Protein AF-A0A2M8HL53-F1 (afdb_monomer)

Radius of gyration: 16.74 Å; Cα contacts (8 Å, |Δi|>4): 67; chains: 1; bounding box: 54×20×47 Å

Secondary structure (DSSP, 8-state):
--------------------SS--SS-HHHHHHHHHHHHHHHHHHS-HHHHHHHHHHHHHHHHHHHHHHHTT-B-HHHHHH--SHHHHHHTB-

Structure (mmCIF, N/CA/C/O backbone):
data_AF-A0A2M8HL53-F1
#
_entry.id   AF-A0A2M8HL53-F1
#
loop_
_atom_site.group_PDB
_atom_site.id
_atom_site.type_symbol
_atom_site.label_atom_id
_atom_site.label_alt_id
_atom_site.label_comp_id
_atom_site.label_asym_id
_atom_site.label_entity_id
_atom_site.label_seq_id
_atom_site.pdbx_PDB_ins_code
_atom_site.Cartn_x
_atom_site.Cartn_y
_atom_site.Cartn_z
_atom_site.occupancy
_atom_site.B_iso_or_equiv
_atom_site.auth_seq_id
_atom_site.auth_comp_id
_atom_site.auth_asym_id
_atom_site.auth_atom_id
_atom_site.pdbx_PDB_model_num
ATOM 1 N N . MET A 1 1 ? -37.260 -3.155 -29.515 1.00 36.94 1 MET A N 1
ATOM 2 C CA . MET A 1 1 ? -36.570 -4.458 -29.452 1.00 36.94 1 MET A CA 1
ATOM 3 C C . MET A 1 1 ? -35.078 -4.219 -29.266 1.00 36.94 1 MET A C 1
ATOM 5 O O . MET A 1 1 ? -34.463 -3.653 -30.154 1.00 36.94 1 MET A O 1
ATOM 9 N N . ASN A 1 2 ? -34.575 -4.633 -28.097 1.00 37.94 2 ASN A N 1
ATOM 10 C CA . ASN A 1 2 ? -33.264 -5.249 -27.819 1.00 37.94 2 ASN A CA 1
ATOM 11 C C . ASN A 1 2 ? -32.000 -4.419 -28.117 1.00 37.94 2 ASN A C 1
ATOM 13 O O . ASN A 1 2 ? -31.610 -4.240 -29.262 1.00 37.94 2 ASN A O 1
ATOM 17 N N . GLN A 1 3 ? -31.388 -3.814 -27.092 1.00 47.53 3 GLN A N 1
ATOM 18 C CA . GLN A 1 3 ? -30.394 -4.423 -26.180 1.00 47.53 3 GLN A CA 1
ATOM 19 C C . GLN A 1 3 ? -29.086 -4.800 -26.894 1.00 47.53 3 GLN A C 1
ATOM 21 O O . GLN A 1 3 ? -29.073 -5.744 -27.677 1.00 47.53 3 GLN A O 1
ATOM 26 N N . LYS A 1 4 ? -27.999 -4.098 -26.537 1.00 49.31 4 LYS A N 1
ATOM 27 C CA . LYS A 1 4 ? -26.592 -4.555 -26.475 1.00 49.31 4 LYS A CA 1
ATOM 28 C C . LYS A 1 4 ? -25.785 -3.465 -25.741 1.00 49.31 4 LYS A C 1
ATOM 30 O O . LYS A 1 4 ? -25.560 -2.398 -26.293 1.00 49.31 4 LYS A O 1
ATOM 35 N N . PHE A 1 5 ? -25.674 -3.583 -24.412 1.00 47.75 5 PHE A N 1
ATOM 36 C CA . PHE A 1 5 ? -24.405 -3.835 -23.697 1.00 47.75 5 PHE A CA 1
ATOM 37 C C . PHE A 1 5 ? -23.314 -2.810 -24.067 1.00 47.75 5 PHE A C 1
ATOM 39 O O . PHE A 1 5 ? -22.707 -2.915 -25.122 1.00 47.75 5 PHE A O 1
ATOM 46 N N . LEU A 1 6 ? -23.117 -1.721 -23.313 1.00 47.91 6 LEU A N 1
ATOM 47 C CA . LEU A 1 6 ? -22.392 -1.690 -22.028 1.00 47.91 6 LEU A CA 1
ATOM 48 C C . LEU A 1 6 ? -21.162 -2.618 -22.023 1.00 47.91 6 LEU A C 1
ATOM 50 O O . LEU A 1 6 ? -21.209 -3.727 -21.503 1.00 47.91 6 LEU A O 1
ATOM 54 N N . ILE A 1 7 ? -20.069 -2.140 -22.621 1.00 52.59 7 ILE A N 1
ATOM 55 C CA . ILE A 1 7 ? -18.695 -2.625 -22.422 1.00 52.59 7 ILE A CA 1
ATOM 56 C C . ILE A 1 7 ? -17.857 -1.340 -22.317 1.00 52.59 7 ILE A C 1
ATOM 58 O O . ILE A 1 7 ? -17.562 -0.702 -23.319 1.00 52.59 7 ILE A O 1
ATOM 62 N N . VAL A 1 8 ? -17.746 -0.725 -21.136 1.00 46.66 8 VAL A N 1
ATOM 63 C CA . VAL A 1 8 ? -16.607 -0.911 -20.215 1.00 46.66 8 VAL A CA 1
ATOM 64 C C . VAL A 1 8 ? -15.303 -1.153 -20.982 1.00 46.66 8 VAL A C 1
ATOM 66 O O . VAL A 1 8 ? -14.730 -2.233 -20.962 1.00 46.66 8 VAL A O 1
ATOM 69 N N . ALA A 1 9 ? -14.843 -0.118 -21.680 1.00 44.03 9 ALA A N 1
ATOM 70 C CA . ALA A 1 9 ? -13.465 0.009 -22.136 1.00 44.03 9 ALA A CA 1
ATOM 71 C C . ALA A 1 9 ? -12.720 0.944 -21.168 1.00 44.03 9 ALA A C 1
ATOM 73 O O . ALA A 1 9 ? -12.292 2.034 -21.526 1.00 44.03 9 ALA A O 1
ATOM 74 N N . VAL A 1 10 ? -12.624 0.530 -19.902 1.00 51.28 10 VAL A N 1
ATOM 75 C CA . VAL A 1 10 ? -11.711 1.120 -18.910 1.00 51.28 10 VAL A CA 1
ATOM 76 C C . VAL A 1 10 ? -10.623 0.083 -18.663 1.00 51.28 10 VAL A C 1
ATOM 78 O O . VAL A 1 10 ? -10.616 -0.583 -17.640 1.00 51.28 10 VAL A O 1
ATOM 81 N N . LEU A 1 11 ? -9.781 -0.162 -19.667 1.00 46.34 11 LEU A N 1
ATOM 82 C CA . LEU A 1 11 ? -8.639 -1.085 -19.580 1.00 46.34 11 LEU A CA 1
ATOM 83 C C . LEU A 1 11 ? -7.657 -0.774 -20.717 1.00 46.34 11 LEU A C 1
ATOM 85 O O . LEU A 1 11 ? -7.399 -1.565 -21.618 1.00 46.34 11 LEU A O 1
ATOM 89 N N . SER A 1 12 ? -7.141 0.452 -20.716 1.00 44.78 12 SER A N 1
ATOM 90 C CA . SER A 1 12 ? -6.062 0.874 -21.614 1.00 44.78 12 SER A CA 1
ATOM 91 C C . SER A 1 12 ? -5.054 1.720 -20.847 1.00 44.78 12 SER A C 1
ATOM 93 O O . SER A 1 12 ? -4.812 2.872 -21.175 1.00 44.78 12 SER A O 1
ATOM 95 N N . ILE A 1 13 ? -4.473 1.133 -19.800 1.00 47.72 13 ILE A N 1
ATOM 96 C CA . ILE A 1 13 ? -3.176 1.556 -19.259 1.00 47.72 13 ILE A CA 1
ATOM 97 C C . ILE A 1 13 ? -2.358 0.284 -19.022 1.00 47.72 13 ILE A C 1
ATOM 99 O O . ILE A 1 13 ? -2.027 -0.087 -17.905 1.00 47.72 13 ILE A O 1
ATOM 103 N N . VAL A 1 14 ? -2.064 -0.424 -20.110 1.00 47.56 14 VAL A N 1
ATOM 104 C CA . VAL A 1 14 ? -0.871 -1.270 -20.178 1.00 47.56 14 VAL A CA 1
ATOM 105 C C . VAL A 1 14 ? 0.101 -0.492 -21.051 1.00 47.56 14 VAL A C 1
ATOM 107 O O . VAL A 1 14 ? 0.238 -0.736 -22.247 1.00 47.56 14 VAL A O 1
ATOM 110 N N . VAL A 1 15 ? 0.692 0.550 -20.466 1.00 46.94 15 VAL A N 1
ATOM 111 C CA . VAL A 1 15 ? 1.861 1.197 -21.057 1.00 46.94 15 VAL A CA 1
ATOM 112 C C . VAL A 1 15 ? 3.009 0.225 -20.839 1.00 46.94 15 VAL A C 1
ATOM 114 O O . VAL A 1 15 ? 3.343 -0.116 -19.705 1.00 46.94 15 VAL A O 1
ATOM 117 N N . GLY A 1 16 ? 3.5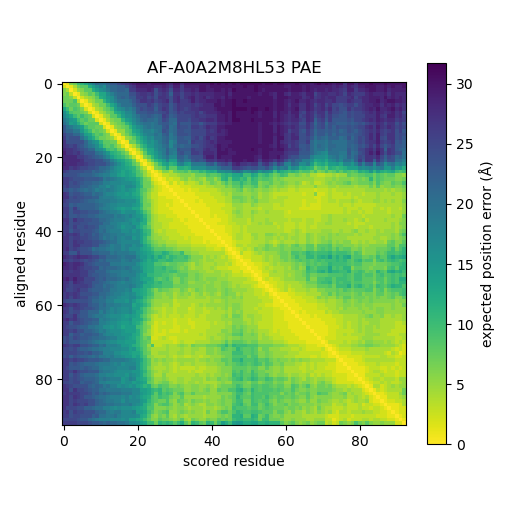38 -0.289 -21.946 1.00 40.31 16 GLY A N 1
ATOM 118 C CA . GLY A 1 16 ? 4.628 -1.246 -21.949 1.00 40.31 16 GLY A CA 1
ATOM 119 C C . GLY A 1 16 ? 5.845 -0.714 -21.204 1.00 40.31 16 GLY A C 1
ATOM 120 O O . GLY A 1 16 ? 6.408 0.314 -21.567 1.00 40.31 16 GLY A O 1
ATOM 121 N N . PHE A 1 17 ? 6.304 -1.477 -20.217 1.00 42.53 17 PHE A N 1
ATOM 122 C CA . PHE A 1 17 ? 7.670 -1.376 -19.723 1.00 42.53 17 PHE A CA 1
ATOM 123 C C . PHE A 1 17 ? 8.565 -2.269 -20.584 1.00 42.53 17 PHE A C 1
ATOM 125 O O . PHE A 1 17 ? 9.030 -3.331 -20.174 1.00 42.53 17 PHE A O 1
ATOM 132 N N . ALA A 1 18 ? 8.796 -1.818 -21.819 1.00 41.34 18 ALA A N 1
ATOM 133 C CA . ALA A 1 18 ? 10.016 -2.164 -22.523 1.00 41.34 18 ALA A CA 1
ATOM 134 C C . ALA A 1 18 ? 11.147 -1.384 -21.842 1.00 41.34 18 ALA A C 1
ATOM 136 O O . ALA A 1 18 ? 11.218 -0.162 -21.931 1.00 41.34 18 ALA A O 1
ATOM 137 N N . ASN A 1 19 ? 11.961 -2.124 -21.096 1.00 50.00 19 ASN A N 1
ATOM 138 C CA . ASN A 1 19 ? 13.286 -1.781 -20.592 1.00 50.00 19 ASN A CA 1
ATOM 139 C C . ASN A 1 19 ? 13.923 -0.548 -21.273 1.00 50.00 19 ASN A C 1
ATOM 141 O O . ASN A 1 19 ? 14.434 -0.645 -22.388 1.00 50.00 19 ASN A O 1
ATOM 145 N N . CYS A 1 20 ? 13.916 0.599 -20.589 1.00 40.12 20 CYS A N 1
ATOM 146 C CA . CYS A 1 20 ? 14.732 1.751 -20.954 1.00 40.12 20 CYS A CA 1
ATOM 147 C C . CYS A 1 20 ? 15.189 2.489 -19.685 1.00 40.12 20 CYS A C 1
ATOM 149 O O . CYS A 1 20 ? 14.524 3.395 -19.199 1.00 40.12 20 CYS A O 1
ATOM 151 N N . GLY A 1 21 ? 16.335 2.054 -19.152 1.00 34.69 21 GLY A N 1
ATOM 152 C CA . GLY A 1 21 ? 17.271 2.869 -18.372 1.00 34.69 21 GLY A CA 1
ATOM 153 C C . GLY A 1 21 ? 16.811 3.375 -17.003 1.00 34.69 21 GLY A C 1
ATOM 154 O O . GLY A 1 21 ? 16.353 4.502 -16.906 1.00 34.69 21 GLY A O 1
ATOM 155 N N . GLY A 1 22 ? 17.052 2.594 -15.941 1.00 42.28 22 GLY A N 1
ATOM 156 C CA . GLY A 1 22 ? 17.380 3.088 -14.586 1.00 42.28 22 GLY A CA 1
ATOM 157 C C . GLY A 1 22 ? 16.465 4.139 -13.934 1.00 42.28 22 GLY A C 1
ATOM 158 O O . GLY A 1 22 ? 16.898 4.810 -13.001 1.00 42.28 22 GLY A O 1
ATOM 159 N N . GLY A 1 23 ? 15.243 4.310 -14.430 1.00 48.94 23 GLY A N 1
ATOM 160 C CA . GLY A 1 23 ? 14.232 5.239 -13.942 1.00 48.94 23 GLY A CA 1
ATOM 161 C C . GLY A 1 23 ? 13.137 4.487 -13.202 1.00 48.94 23 GLY A C 1
ATOM 162 O O . GLY A 1 23 ? 12.902 3.311 -13.471 1.00 48.94 23 GLY A O 1
ATOM 163 N N . SER A 1 24 ? 12.514 5.168 -12.242 1.00 53.28 24 SER A N 1
ATOM 164 C CA . SER A 1 24 ? 11.481 4.652 -11.341 1.00 53.28 24 SER A CA 1
ATOM 165 C C . SER A 1 24 ? 10.557 3.615 -11.991 1.00 53.28 24 SER A C 1
ATOM 167 O O . SER A 1 24 ? 9.962 3.881 -13.034 1.00 53.28 24 SER A O 1
ATOM 169 N N . VAL A 1 25 ? 10.434 2.444 -11.351 1.00 69.38 25 VAL A N 1
ATOM 170 C CA . VAL A 1 25 ? 9.656 1.292 -11.855 1.00 69.38 25 VAL A CA 1
ATOM 171 C C . VAL A 1 25 ? 8.184 1.655 -12.043 1.00 69.38 25 VAL A C 1
ATOM 173 O O . VAL A 1 25 ? 7.527 1.150 -12.948 1.00 69.38 25 VAL A O 1
ATOM 176 N N . TYR A 1 26 ? 7.689 2.575 -11.217 1.00 74.19 26 TYR A N 1
ATOM 177 C CA . TYR A 1 26 ? 6.347 3.131 -11.290 1.00 74.19 26 TYR A CA 1
ATOM 178 C C . TYR A 1 26 ? 6.400 4.652 -11.175 1.00 74.19 26 TYR A C 1
AT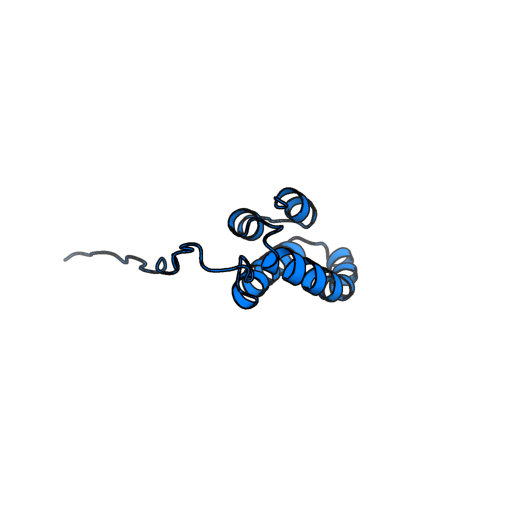OM 180 O O . TYR A 1 26 ? 7.286 5.207 -10.514 1.00 74.19 26 TYR A O 1
ATOM 188 N N . THR A 1 27 ? 5.445 5.341 -11.802 1.00 80.06 27 THR A N 1
ATOM 189 C CA . THR A 1 27 ? 5.373 6.803 -11.697 1.00 80.06 27 THR A CA 1
ATOM 190 C C . THR A 1 27 ? 4.904 7.223 -10.304 1.00 80.06 27 THR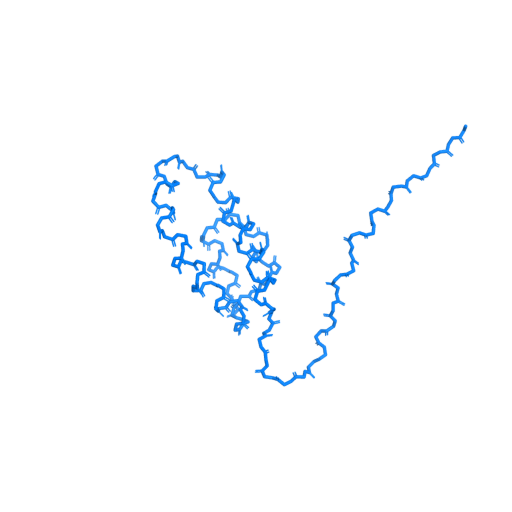 A C 1
ATOM 192 O O . THR A 1 27 ? 4.167 6.506 -9.622 1.00 80.06 27 THR A O 1
ATOM 195 N N . GLY A 1 28 ? 5.306 8.423 -9.873 1.00 77.44 28 GLY A N 1
ATOM 196 C CA . GLY A 1 28 ? 4.874 8.971 -8.586 1.00 77.44 28 GLY A CA 1
ATOM 197 C C . GLY A 1 28 ? 3.352 9.070 -8.456 1.00 77.44 28 GLY A C 1
ATOM 198 O O . GLY A 1 28 ? 2.836 8.840 -7.366 1.00 77.44 28 GLY A O 1
ATOM 199 N N . GLU A 1 29 ? 2.647 9.344 -9.557 1.00 79.75 29 GLU A N 1
ATOM 200 C CA . GLU A 1 29 ? 1.180 9.332 -9.627 1.00 79.75 29 GLU A CA 1
ATOM 201 C C . GLU A 1 29 ? 0.601 7.927 -9.439 1.00 79.75 29 GLU A C 1
ATOM 203 O O . GLU A 1 29 ? -0.277 7.753 -8.603 1.00 79.75 29 GLU A O 1
ATOM 208 N N . GLN A 1 30 ? 1.128 6.903 -10.125 1.00 81.38 30 GLN A N 1
ATOM 209 C CA . GLN A 1 30 ? 0.652 5.520 -9.966 1.00 81.38 30 GLN A CA 1
ATOM 210 C C . GLN A 1 30 ? 0.783 5.035 -8.518 1.00 81.38 30 GLN A C 1
ATOM 212 O O . GLN A 1 30 ? -0.153 4.461 -7.954 1.00 81.38 30 GLN A O 1
ATOM 217 N N . CYS A 1 31 ? 1.931 5.306 -7.899 1.00 83.25 31 CYS A N 1
ATOM 218 C CA . CYS A 1 31 ? 2.167 4.974 -6.501 1.00 83.25 31 CYS A CA 1
ATOM 219 C C . CYS A 1 31 ? 1.250 5.760 -5.563 1.00 83.25 31 CYS A C 1
ATOM 221 O O . CYS A 1 31 ? 0.693 5.190 -4.630 1.00 83.25 31 CYS A O 1
ATOM 223 N N . GLU A 1 32 ? 1.072 7.060 -5.796 1.00 84.81 32 GLU A N 1
ATOM 224 C CA . GLU A 1 32 ? 0.232 7.901 -4.946 1.00 84.81 32 GLU A CA 1
ATOM 225 C C . GLU A 1 32 ? -1.246 7.518 -5.027 1.00 84.81 32 GLU A C 1
ATOM 227 O O . GLU A 1 32 ? -1.879 7.395 -3.981 1.00 84.81 32 GLU A O 1
ATOM 232 N N . THR A 1 33 ? -1.783 7.267 -6.223 1.00 84.06 33 THR A N 1
ATOM 233 C CA . THR A 1 33 ? -3.167 6.810 -6.411 1.00 84.06 33 THR A CA 1
ATOM 234 C C . THR A 1 33 ? -3.408 5.476 -5.710 1.00 84.06 33 THR A C 1
ATOM 236 O O . THR A 1 33 ? -4.367 5.351 -4.949 1.00 84.06 33 THR A O 1
ATOM 239 N N . THR A 1 34 ? -2.509 4.506 -5.896 1.00 84.62 34 THR A N 1
ATOM 240 C CA . THR A 1 34 ? -2.637 3.171 -5.288 1.00 84.62 34 THR A CA 1
ATOM 241 C C . THR A 1 34 ? -2.547 3.245 -3.764 1.00 84.62 34 THR A C 1
ATOM 243 O O . THR A 1 34 ? -3.378 2.682 -3.051 1.00 84.62 34 THR A O 1
ATOM 246 N N . LEU A 1 35 ? -1.573 3.996 -3.238 1.00 84.69 35 LEU A N 1
ATOM 247 C CA . LEU A 1 35 ? -1.406 4.177 -1.797 1.00 84.69 35 LEU A CA 1
ATOM 248 C C . LEU A 1 35 ? -2.559 4.969 -1.180 1.00 84.69 35 LEU A C 1
ATOM 250 O O . LEU A 1 35 ? -2.996 4.621 -0.087 1.00 84.69 35 LEU A O 1
ATOM 254 N N . ASN A 1 36 ? -3.078 6.003 -1.848 1.00 86.12 36 ASN A N 1
ATOM 255 C CA . ASN A 1 36 ? -4.255 6.727 -1.366 1.00 86.12 36 ASN A CA 1
ATOM 256 C C . ASN A 1 36 ? -5.470 5.807 -1.275 1.00 86.12 36 ASN A C 1
ATOM 258 O O . ASN A 1 36 ? -6.072 5.742 -0.204 1.00 86.12 36 ASN A O 1
ATOM 262 N N . GLY A 1 37 ? -5.766 5.045 -2.332 1.00 84.62 37 GLY A N 1
ATOM 263 C CA . GLY A 1 37 ? -6.882 4.098 -2.333 1.00 84.62 37 GLY A CA 1
ATOM 264 C C . GLY A 1 37 ? -6.744 3.041 -1.236 1.00 84.62 37 GLY A C 1
ATOM 265 O O . GLY A 1 37 ? -7.708 2.732 -0.535 1.00 84.62 37 GLY A O 1
ATOM 266 N N . LEU A 1 38 ? -5.528 2.544 -1.008 1.00 83.12 38 LEU A N 1
ATOM 267 C CA . LEU A 1 38 ? -5.231 1.662 0.114 1.00 83.12 38 LEU A CA 1
ATOM 268 C C . LEU A 1 38 ? -5.507 2.340 1.465 1.00 83.12 38 LEU A C 1
ATOM 270 O O . LEU A 1 38 ? -6.209 1.781 2.304 1.00 83.12 38 LEU A O 1
ATOM 274 N N . PHE A 1 39 ? -4.972 3.541 1.693 1.00 83.19 39 PHE A N 1
ATOM 275 C CA . PHE A 1 39 ? -5.184 4.269 2.944 1.00 83.19 39 PHE A CA 1
ATOM 276 C C . PHE A 1 39 ? -6.660 4.574 3.192 1.00 83.19 39 PHE A C 1
ATOM 278 O O . PHE A 1 39 ? -7.098 4.493 4.335 1.00 83.19 39 PHE A O 1
ATOM 285 N N . GLU A 1 40 ? -7.432 4.897 2.158 1.00 84.50 40 GLU A N 1
ATOM 286 C CA . GLU A 1 40 ? -8.877 5.097 2.273 1.00 84.50 40 GLU A CA 1
ATOM 287 C C . GLU A 1 40 ? -9.599 3.815 2.689 1.00 84.50 40 GLU A C 1
ATOM 289 O O . GLU A 1 40 ? -10.398 3.862 3.623 1.00 84.50 40 GLU A O 1
ATOM 294 N N . LYS A 1 41 ? -9.268 2.660 2.091 1.00 83.12 41 LYS A N 1
ATOM 295 C CA . LYS A 1 41 ? -9.814 1.354 2.508 1.00 83.12 41 LYS A CA 1
ATOM 296 C C . LYS A 1 41 ? -9.490 1.049 3.973 1.00 83.12 41 LYS A C 1
ATOM 298 O O . LYS A 1 41 ? -10.355 0.599 4.720 1.00 83.12 41 LYS A O 1
ATOM 303 N N . ILE A 1 42 ? -8.259 1.335 4.395 1.00 79.88 42 ILE A N 1
ATOM 304 C CA . ILE A 1 42 ? -7.800 1.099 5.768 1.00 79.88 42 ILE A CA 1
ATOM 305 C C . ILE A 1 42 ? -8.532 2.005 6.750 1.00 79.88 42 ILE A C 1
ATOM 307 O O . ILE A 1 42 ? -9.043 1.529 7.757 1.00 79.88 42 ILE A O 1
ATOM 311 N N . VAL A 1 43 ? -8.611 3.302 6.452 1.00 82.31 43 VAL A N 1
ATOM 312 C CA . VAL A 1 43 ? -9.318 4.279 7.287 1.00 82.31 43 VAL A CA 1
ATOM 313 C C . VAL A 1 43 ? -10.811 3.956 7.344 1.00 82.31 43 VAL A C 1
ATOM 315 O O . VAL A 1 43 ? -11.408 4.092 8.407 1.00 82.31 43 VAL A O 1
ATOM 318 N N . ALA A 1 44 ? -11.411 3.489 6.247 1.00 83.25 44 ALA A N 1
ATOM 319 C CA . ALA A 1 44 ? -12.810 3.073 6.213 1.00 83.25 44 ALA A CA 1
ATOM 320 C C . ALA A 1 44 ? -13.084 1.833 7.082 1.00 83.25 44 ALA A C 1
ATOM 322 O O . ALA A 1 44 ? -14.151 1.745 7.685 1.00 83.25 44 ALA A O 1
ATOM 323 N N . ALA A 1 45 ? -12.131 0.900 7.166 1.00 80.81 45 ALA A N 1
ATOM 324 C CA . ALA A 1 45 ? -12.234 -0.308 7.987 1.00 80.81 45 ALA A CA 1
ATOM 325 C C . ALA A 1 45 ? -11.755 -0.122 9.443 1.00 80.81 45 ALA A C 1
ATOM 327 O O . ALA A 1 45 ? -12.000 -0.988 10.282 1.00 80.81 45 ALA A O 1
ATOM 328 N N . ALA A 1 46 ? -11.056 0.974 9.747 1.00 78.50 46 ALA A N 1
ATOM 329 C CA . ALA A 1 46 ? -10.497 1.253 11.065 1.00 78.50 46 ALA A CA 1
ATOM 330 C C . ALA A 1 46 ? -11.545 1.815 12.042 1.00 78.50 46 ALA A C 1
ATOM 332 O O . ALA A 1 46 ? -12.454 2.554 11.659 1.00 78.50 46 ALA A O 1
ATOM 333 N N . SER A 1 47 ? -11.371 1.522 13.331 1.00 80.62 47 SER A N 1
ATOM 334 C CA . SER A 1 47 ? -12.140 2.140 14.420 1.00 80.62 47 SER A CA 1
ATOM 335 C C . SER A 1 47 ? -11.795 3.628 14.554 1.00 80.62 47 SER A C 1
ATOM 337 O O . SER A 1 47 ? -10.691 4.039 14.199 1.00 80.62 47 SER A O 1
ATOM 339 N N . ASP A 1 48 ? -12.684 4.458 15.107 1.00 77.12 48 ASP A N 1
ATOM 340 C CA . ASP A 1 48 ? -12.436 5.909 15.222 1.00 77.12 48 ASP A CA 1
ATOM 341 C C . ASP A 1 48 ? -11.191 6.261 16.060 1.00 77.12 48 ASP A C 1
ATOM 343 O O . ASP A 1 48 ? -10.487 7.226 15.756 1.00 77.12 48 ASP A O 1
ATOM 347 N N . GLU A 1 49 ? -10.844 5.424 17.042 1.00 76.56 49 GLU A N 1
ATOM 348 C CA . GLU A 1 49 ? -9.577 5.516 17.781 1.00 76.56 49 GLU A CA 1
ATOM 349 C C . GLU A 1 49 ? -8.343 5.289 16.896 1.00 76.56 49 GLU A C 1
ATOM 351 O O . GLU A 1 49 ? -7.329 5.978 17.035 1.00 76.56 49 GLU A O 1
ATOM 356 N N . ASP A 1 50 ? -8.421 4.334 15.971 1.00 74.81 50 ASP A N 1
ATOM 357 C CA . ASP A 1 50 ? -7.331 4.015 15.054 1.00 74.81 50 ASP A CA 1
ATOM 358 C C . ASP A 1 50 ? -7.230 5.060 13.949 1.00 74.81 50 ASP A C 1
ATOM 360 O O . ASP A 1 50 ? -6.121 5.455 13.603 1.00 74.81 50 ASP A O 1
ATOM 364 N N . LYS A 1 51 ? -8.351 5.608 13.462 1.00 76.88 51 LYS A N 1
ATOM 365 C CA . LYS A 1 51 ? -8.349 6.735 12.513 1.00 76.88 51 LYS A CA 1
ATOM 366 C C . LYS A 1 51 ? -7.597 7.945 13.074 1.00 76.88 51 LYS A C 1
ATOM 368 O O . LYS A 1 51 ? -6.799 8.554 12.358 1.00 76.88 51 LYS A O 1
ATOM 373 N N . ALA A 1 52 ? -7.798 8.260 14.357 1.00 75.94 52 ALA A N 1
ATOM 374 C CA . ALA A 1 52 ? -7.108 9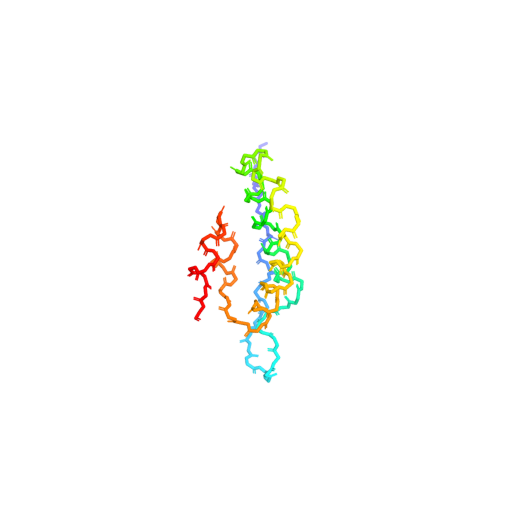.358 15.037 1.00 75.94 52 ALA A CA 1
ATOM 375 C C . ALA A 1 52 ? -5.589 9.123 15.160 1.00 75.94 52 ALA A C 1
ATOM 377 O O . ALA A 1 52 ? -4.808 10.067 15.042 1.00 75.94 52 ALA A 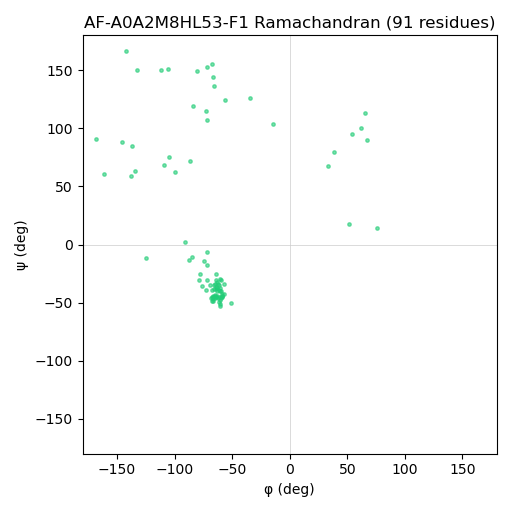O 1
ATOM 378 N N . LYS A 1 53 ? -5.159 7.866 15.338 1.00 74.19 53 LYS A N 1
ATOM 379 C CA . LYS A 1 53 ? -3.737 7.466 15.37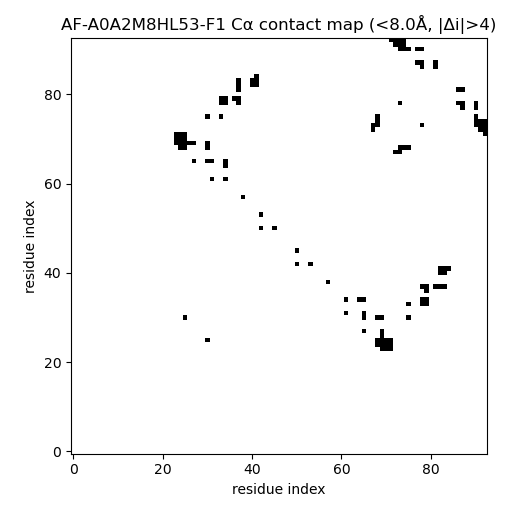0 1.00 74.19 53 LYS A CA 1
ATOM 380 C C . LYS A 1 53 ? -3.129 7.374 13.964 1.00 74.19 53 LYS A C 1
ATOM 382 O O . LYS A 1 53 ? -1.949 7.665 13.777 1.00 74.19 53 LYS A O 1
ATOM 387 N N . PHE A 1 54 ? -3.937 7.028 12.964 1.00 73.56 54 PHE A N 1
ATOM 388 C CA . PHE A 1 54 ? -3.536 6.913 11.564 1.00 73.56 54 PHE A CA 1
ATOM 389 C C . PHE A 1 54 ? -3.303 8.261 10.897 1.00 73.56 54 PHE A C 1
ATOM 391 O O . PHE A 1 54 ? -2.366 8.377 10.116 1.00 73.56 54 PHE A O 1
ATOM 398 N N . ALA A 1 55 ? -4.121 9.276 11.181 1.00 73.88 55 ALA A N 1
ATOM 399 C CA . ALA A 1 55 ? -4.001 10.597 10.562 1.00 73.88 55 ALA A CA 1
ATOM 400 C C . ALA A 1 55 ? -2.573 11.194 10.629 1.00 73.88 55 ALA A C 1
ATOM 402 O O . ALA A 1 55 ? -2.049 11.561 9.573 1.00 73.88 55 ALA A O 1
ATOM 403 N N . PRO A 1 56 ? -1.890 11.239 11.794 1.00 77.00 56 PRO A N 1
ATOM 404 C CA . PRO A 1 56 ? -0.513 11.734 11.864 1.00 77.00 56 PRO A CA 1
ATOM 405 C C . PRO A 1 56 ? 0.506 10.772 11.233 1.00 77.00 56 PRO A C 1
ATOM 407 O O . PRO A 1 56 ? 1.512 11.215 10.683 1.00 77.00 56 PRO A O 1
ATOM 410 N N . MET A 1 57 ? 0.253 9.460 11.265 1.00 76.56 57 MET A N 1
ATOM 411 C CA . MET A 1 57 ? 1.156 8.455 10.690 1.00 76.56 57 MET A CA 1
ATOM 412 C C . MET A 1 57 ? 1.039 8.353 9.163 1.00 76.56 57 MET A C 1
ATOM 414 O O . MET A 1 57 ? 2.006 7.984 8.496 1.00 76.56 57 MET A O 1
ATOM 418 N N . LYS A 1 58 ? -0.117 8.714 8.592 1.00 76.06 58 LYS A N 1
ATOM 419 C CA . LYS A 1 58 ? -0.419 8.610 7.159 1.00 76.06 58 LYS A CA 1
ATOM 420 C C . LYS A 1 58 ? 0.567 9.414 6.324 1.00 76.06 58 LYS A C 1
ATOM 422 O O . LYS A 1 58 ? 1.068 8.891 5.338 1.00 76.06 58 LYS A O 1
ATOM 427 N N . ALA A 1 59 ? 0.885 10.645 6.724 1.00 77.12 59 ALA A N 1
ATOM 428 C CA . ALA A 1 59 ? 1.813 11.494 5.976 1.00 77.12 59 ALA A CA 1
ATOM 429 C C . ALA A 1 59 ? 3.222 10.873 5.897 1.00 77.12 59 ALA A C 1
ATOM 431 O O . ALA A 1 59 ? 3.809 10.781 4.817 1.00 77.12 59 ALA A O 1
ATOM 432 N N . THR A 1 60 ? 3.738 10.378 7.026 1.00 81.38 60 THR A N 1
ATOM 433 C CA . THR A 1 60 ? 5.048 9.715 7.092 1.00 81.38 60 THR A CA 1
ATOM 434 C C . THR A 1 60 ? 5.059 8.392 6.329 1.00 81.38 60 THR A C 1
ATOM 436 O O . THR A 1 60 ? 5.990 8.143 5.557 1.00 81.38 60 THR A O 1
ATOM 439 N N . LEU A 1 61 ? 4.031 7.551 6.497 1.00 80.06 61 LEU A N 1
ATOM 440 C CA . LEU A 1 61 ? 3.941 6.298 5.753 1.00 80.06 61 LEU A CA 1
ATOM 441 C C . LEU A 1 61 ? 3.782 6.545 4.253 1.00 80.06 61 LEU A C 1
ATOM 443 O O . LEU A 1 61 ? 4.478 5.891 3.489 1.00 80.06 61 LEU A O 1
ATOM 447 N N . MET A 1 62 ? 2.934 7.480 3.812 1.00 82.06 62 MET A N 1
ATOM 448 C CA . MET A 1 62 ? 2.781 7.791 2.386 1.00 82.06 62 MET A CA 1
ATOM 449 C C . MET A 1 62 ? 4.100 8.242 1.769 1.00 82.06 62 MET A C 1
ATOM 451 O O . MET A 1 62 ? 4.444 7.759 0.698 1.00 82.06 62 MET A O 1
ATOM 455 N N . GLY A 1 63 ? 4.865 9.110 2.438 1.00 83.12 63 GLY A N 1
ATOM 456 C CA . GLY A 1 63 ? 6.164 9.551 1.926 1.00 83.12 63 GLY A CA 1
ATOM 457 C C . GLY A 1 63 ? 7.141 8.388 1.732 1.00 83.12 63 GLY A C 1
ATOM 458 O O . GLY A 1 63 ? 7.757 8.259 0.671 1.00 83.12 63 GLY A O 1
ATOM 459 N N . LYS A 1 64 ? 7.239 7.501 2.730 1.00 84.62 64 LYS A N 1
ATOM 460 C CA . LYS A 1 64 ? 8.109 6.321 2.663 1.00 84.62 64 LYS A CA 1
ATOM 461 C C . LYS A 1 64 ? 7.623 5.309 1.621 1.00 84.62 64 LYS A C 1
ATOM 463 O O . LYS A 1 64 ? 8.410 4.876 0.787 1.00 84.62 64 LYS A O 1
ATOM 468 N N . LEU A 1 65 ? 6.337 4.969 1.637 1.00 83.50 65 LEU A N 1
ATOM 469 C CA . LEU A 1 65 ? 5.732 3.993 0.731 1.00 83.50 65 LEU A CA 1
ATOM 470 C C . LEU A 1 65 ? 5.746 4.472 -0.719 1.00 83.50 65 LEU A C 1
ATOM 472 O O . LEU A 1 65 ? 6.021 3.676 -1.608 1.00 83.50 65 LEU A O 1
ATOM 476 N N . LYS A 1 66 ? 5.512 5.766 -0.971 1.00 84.81 66 LYS A N 1
ATOM 477 C CA . LYS A 1 66 ? 5.602 6.355 -2.313 1.00 84.81 66 LYS A CA 1
ATOM 478 C C . LYS A 1 66 ? 7.023 6.248 -2.845 1.00 84.81 66 LYS A C 1
ATOM 480 O O . LYS A 1 66 ? 7.208 5.845 -3.987 1.00 84.81 66 LYS A O 1
ATOM 485 N N . LYS A 1 67 ? 8.025 6.560 -2.015 1.00 85.00 67 LYS A N 1
ATOM 486 C CA . LYS A 1 67 ? 9.436 6.401 -2.382 1.00 85.00 67 LYS A CA 1
ATOM 487 C C . LYS A 1 67 ? 9.776 4.943 -2.694 1.00 85.00 67 LYS A C 1
ATOM 489 O O . LYS A 1 67 ? 10.256 4.669 -3.786 1.00 85.00 67 LYS A O 1
ATOM 494 N N . ASP A 1 68 ? 9.466 4.028 -1.782 1.00 84.56 68 ASP A N 1
ATOM 495 C CA . ASP A 1 68 ? 9.728 2.595 -1.948 1.00 84.56 68 ASP A CA 1
ATOM 496 C C . ASP A 1 68 ? 8.972 2.014 -3.173 1.00 84.56 68 ASP A C 1
ATOM 498 O O . ASP A 1 68 ? 9.502 1.167 -3.890 1.00 84.56 68 ASP A O 1
ATOM 502 N N . CYS A 1 69 ? 7.762 2.504 -3.472 1.00 83.25 69 CYS A N 1
ATOM 503 C CA . CYS A 1 69 ? 6.991 2.121 -4.658 1.00 83.25 69 CYS A CA 1
ATOM 504 C C . CYS A 1 69 ? 7.639 2.633 -5.953 1.00 83.25 69 CYS A C 1
ATOM 506 O O . CYS A 1 69 ? 7.829 1.856 -6.883 1.00 83.25 69 CYS A O 1
ATOM 508 N N . MET A 1 70 ? 8.067 3.899 -6.011 1.00 84.25 70 MET A N 1
ATOM 509 C CA . MET A 1 70 ? 8.790 4.434 -7.176 1.00 84.25 70 MET A CA 1
ATOM 510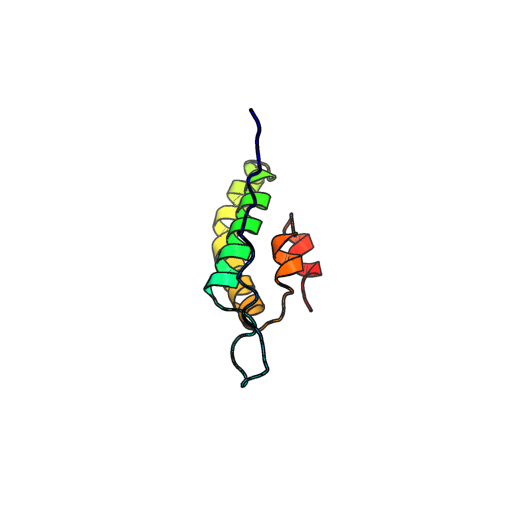 C C . MET A 1 70 ? 10.138 3.730 -7.393 1.00 84.25 70 MET A C 1
ATOM 512 O O . MET A 1 70 ? 10.576 3.565 -8.529 1.00 84.25 70 MET A O 1
ATOM 516 N N . GLU A 1 71 ? 10.787 3.285 -6.316 1.00 85.06 71 GLU A N 1
ATOM 517 C CA . GLU A 1 71 ? 12.000 2.460 -6.361 1.00 85.06 71 GLU A CA 1
ATOM 518 C C . GLU A 1 71 ? 11.725 1.014 -6.819 1.00 85.06 71 GLU A C 1
ATOM 520 O O . GLU A 1 71 ? 12.667 0.253 -7.025 1.00 85.06 71 GLU A O 1
ATOM 525 N N . GLY A 1 72 ? 10.457 0.625 -6.997 1.00 78.06 72 GLY A N 1
ATOM 526 C CA . GLY A 1 72 ? 10.062 -0.714 -7.436 1.00 78.06 72 GLY A CA 1
ATOM 527 C C . GLY A 1 72 ? 10.161 -1.788 -6.360 1.00 78.06 72 GLY A C 1
ATOM 528 O O . GLY A 1 72 ? 10.094 -2.972 -6.682 1.00 78.06 72 GLY A O 1
ATOM 529 N N . LYS A 1 73 ? 10.303 -1.397 -5.087 1.00 83.69 73 LYS A N 1
ATOM 530 C CA . LYS A 1 73 ? 10.345 -2.341 -3.962 1.00 83.69 73 LYS A CA 1
ATOM 531 C C . LYS A 1 73 ? 8.99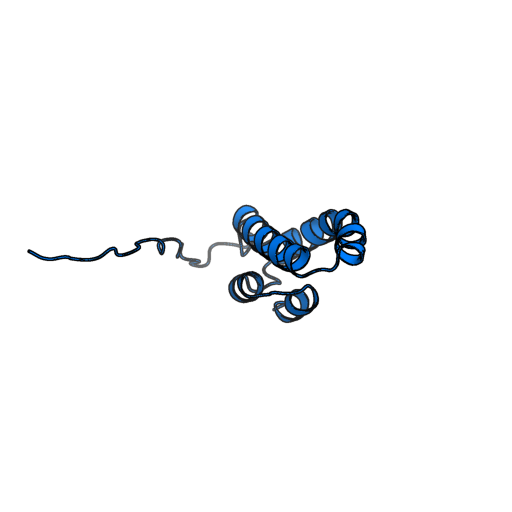7 -2.975 -3.671 1.00 83.69 73 LYS A C 1
ATOM 533 O O . LYS A 1 73 ? 8.951 -3.965 -2.960 1.00 83.69 73 LYS A O 1
ATOM 538 N N . PHE A 1 74 ? 7.909 -2.398 -4.170 1.00 81.88 74 PHE A N 1
ATOM 539 C CA . PHE A 1 74 ? 6.574 -2.951 -4.004 1.00 81.88 74 PHE A CA 1
ATOM 540 C C . PHE A 1 74 ? 6.015 -3.455 -5.325 1.00 81.88 74 PHE A C 1
ATOM 542 O O . PHE A 1 74 ? 6.299 -2.906 -6.386 1.00 81.88 74 PHE A O 1
ATOM 549 N N . ASP A 1 75 ? 5.167 -4.471 -5.249 1.00 82.75 75 ASP A N 1
ATOM 550 C CA . ASP A 1 75 ? 4.295 -4.851 -6.346 1.00 82.75 75 ASP A CA 1
ATOM 551 C C . ASP A 1 75 ? 3.017 -3.997 -6.348 1.00 82.75 75 ASP A C 1
ATOM 553 O O . ASP A 1 75 ? 2.258 -4.009 -5.375 1.00 82.75 75 ASP A O 1
ATOM 557 N N . LEU A 1 76 ? 2.784 -3.237 -7.427 1.00 77.31 76 LEU A N 1
ATOM 558 C CA . LEU A 1 76 ? 1.610 -2.361 -7.547 1.00 77.31 76 LEU A CA 1
ATOM 559 C C . LEU A 1 76 ? 0.289 -3.140 -7.561 1.00 77.31 76 LEU A C 1
ATOM 561 O O . LEU A 1 76 ? -0.683 -2.680 -6.967 1.00 77.31 76 LEU A O 1
ATOM 565 N N . GLU A 1 77 ? 0.239 -4.308 -8.205 1.00 81.00 77 GLU A N 1
ATOM 566 C CA . GLU A 1 77 ? -0.985 -5.115 -8.251 1.00 81.00 77 GLU A CA 1
ATOM 567 C C . GLU A 1 77 ? -1.310 -5.707 -6.878 1.00 81.00 77 GLU A C 1
ATOM 569 O O . GLU A 1 77 ? -2.481 -5.822 -6.509 1.00 81.00 77 GLU A O 1
ATOM 574 N N . CYS A 1 78 ? -0.284 -6.063 -6.101 1.00 83.38 78 CYS A N 1
ATOM 575 C CA . CYS A 1 78 ? -0.460 -6.464 -4.709 1.00 83.38 78 CYS A CA 1
ATOM 576 C C . CYS A 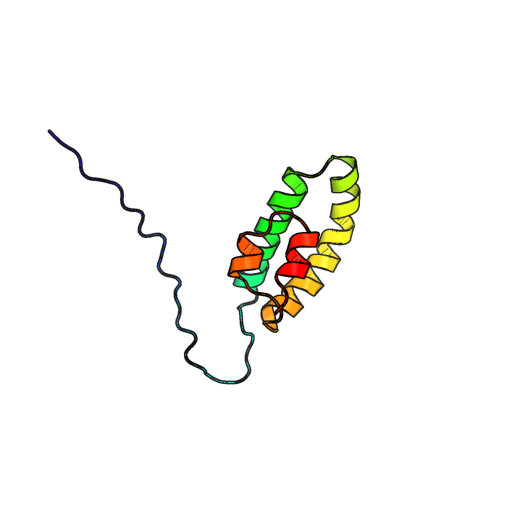1 78 ? -0.917 -5.287 -3.837 1.00 83.38 78 CYS A C 1
ATOM 578 O O . CYS A 1 78 ? -1.857 -5.437 -3.057 1.00 83.38 78 CYS A O 1
ATOM 580 N N . LEU A 1 79 ? -0.293 -4.112 -3.985 1.00 78.12 79 LEU A N 1
ATOM 581 C CA . LEU A 1 79 ? -0.646 -2.900 -3.237 1.00 78.12 79 LEU A CA 1
ATOM 582 C C . LEU A 1 79 ? -2.093 -2.454 -3.489 1.00 78.12 79 LEU A C 1
ATOM 584 O O . LEU A 1 79 ? -2.774 -2.063 -2.545 1.00 78.12 79 LEU A O 1
ATOM 588 N N . ASP A 1 80 ? -2.576 -2.538 -4.728 1.00 78.94 80 ASP A N 1
ATOM 589 C CA . ASP A 1 80 ? -3.957 -2.189 -5.090 1.00 78.94 80 ASP A CA 1
ATOM 590 C C . ASP A 1 80 ? -4.995 -3.112 -4.421 1.00 78.94 80 ASP A C 1
ATOM 592 O O . ASP A 1 80 ? -6.061 -2.677 -3.958 1.00 78.94 80 ASP A O 1
ATOM 596 N N . LYS A 1 81 ? -4.642 -4.397 -4.304 1.00 79.75 81 LYS A N 1
ATOM 597 C CA . LYS A 1 81 ? -5.455 -5.443 -3.664 1.00 79.75 81 LYS A CA 1
ATOM 598 C C . LYS A 1 81 ? -5.274 -5.518 -2.150 1.00 79.75 81 LYS A C 1
ATOM 600 O O . LYS A 1 81 ? -6.023 -6.241 -1.490 1.00 79.75 81 LYS A O 1
ATOM 605 N N . ALA A 1 82 ? -4.285 -4.821 -1.597 1.00 80.25 82 ALA A N 1
ATOM 606 C CA . ALA A 1 82 ? -4.067 -4.781 -0.166 1.00 80.25 82 ALA A CA 1
ATOM 607 C C . ALA A 1 82 ? -5.232 -4.054 0.522 1.00 80.25 82 ALA A C 1
ATOM 609 O O . ALA A 1 82 ? -5.818 -3.105 0.000 1.00 80.25 82 ALA A O 1
ATOM 610 N N . ASN A 1 83 ? -5.578 -4.533 1.717 1.00 74.06 83 ASN A N 1
ATOM 611 C CA . ASN A 1 83 ? -6.737 -4.047 2.472 1.00 74.06 83 ASN A CA 1
ATOM 612 C C . ASN A 1 83 ? -6.353 -3.574 3.881 1.00 74.06 83 ASN A C 1
ATOM 614 O O . ASN A 1 83 ? -7.169 -2.970 4.571 1.00 74.06 83 ASN A O 1
ATOM 618 N N . ASN A 1 84 ? -5.127 -3.861 4.333 1.00 70.69 84 ASN A N 1
ATOM 619 C CA . ASN A 1 84 ? -4.594 -3.401 5.612 1.00 70.69 84 ASN A CA 1
ATOM 620 C C . ASN A 1 84 ? -3.098 -3.032 5.503 1.00 70.69 84 ASN A C 1
ATOM 622 O O . ASN A 1 84 ? -2.435 -3.388 4.528 1.00 70.69 84 ASN A O 1
ATOM 626 N N . ILE A 1 85 ? -2.552 -2.339 6.514 1.00 71.62 85 ILE A N 1
ATOM 627 C CA . ILE A 1 85 ? -1.124 -1.961 6.548 1.00 71.62 85 ILE A CA 1
ATOM 628 C C . ILE A 1 85 ? -0.186 -3.178 6.548 1.00 71.62 85 ILE A C 1
ATOM 630 O O . ILE A 1 85 ? 0.855 -3.143 5.901 1.00 71.62 85 ILE A O 1
ATOM 634 N N . ALA A 1 86 ? -0.517 -4.253 7.260 1.00 73.19 86 ALA A N 1
ATOM 635 C CA . ALA A 1 86 ? 0.297 -5.469 7.283 1.00 73.19 86 ALA A CA 1
ATOM 636 C C . ALA A 1 86 ? 0.403 -6.120 5.890 1.00 73.19 86 ALA A C 1
ATOM 638 O O . ALA A 1 86 ? 1.467 -6.615 5.525 1.00 73.19 86 ALA A O 1
ATOM 639 N N . SER A 1 87 ? -0.650 -6.038 5.070 1.00 72.38 87 SER A N 1
ATOM 640 C CA . SER A 1 87 ? -0.642 -6.504 3.679 1.00 72.38 87 SER A CA 1
ATOM 641 C C . SER A 1 87 ? 0.341 -5.717 2.805 1.00 72.38 87 SER A C 1
ATOM 643 O O . SER A 1 87 ? 0.871 -6.258 1.840 1.00 72.38 87 SER A O 1
ATOM 645 N N . ILE A 1 88 ? 0.659 -4.468 3.160 1.00 73.75 88 ILE A N 1
ATOM 646 C CA . ILE A 1 88 ? 1.670 -3.678 2.443 1.00 73.75 88 ILE A CA 1
ATOM 647 C C . ILE A 1 88 ? 3.032 -4.355 2.530 1.00 73.75 88 ILE A C 1
ATOM 649 O O . ILE A 1 88 ? 3.719 -4.484 1.523 1.00 73.75 88 ILE A O 1
ATOM 653 N N . GLN A 1 89 ? 3.414 -4.829 3.719 1.00 76.31 89 GLN A N 1
ATOM 654 C CA . GLN A 1 89 ? 4.700 -5.499 3.920 1.00 76.31 89 GLN A CA 1
ATOM 655 C C . GLN A 1 89 ? 4.798 -6.802 3.122 1.00 76.31 89 GLN A C 1
ATOM 657 O O . GLN A 1 89 ? 5.880 -7.147 2.665 1.00 76.31 89 GLN A O 1
ATOM 662 N N . THR A 1 90 ? 3.674 -7.489 2.900 1.00 79.94 90 THR A N 1
ATOM 663 C CA . THR A 1 90 ? 3.632 -8.693 2.054 1.00 79.94 90 THR A CA 1
ATOM 664 C C . THR A 1 90 ? 3.723 -8.393 0.559 1.00 79.94 90 THR A C 1
ATOM 666 O O . THR A 1 90 ? 3.984 -9.299 -0.221 1.00 79.94 90 THR A O 1
ATOM 669 N N . CYS A 1 91 ? 3.530 -7.133 0.163 1.00 77.81 91 CYS A N 1
ATOM 670 C CA . CYS A 1 91 ? 3.672 -6.679 -1.217 1.00 77.81 91 CYS A CA 1
ATOM 671 C C . CYS A 1 91 ? 5.089 -6.195 -1.551 1.00 77.81 91 CYS A C 1
ATOM 673 O O . CYS A 1 91 ? 5.305 -5.715 -2.664 1.00 77.81 91 CYS A O 1
ATOM 675 N N . LEU A 1 92 ? 6.035 -6.271 -0.606 1.00 79.75 92 LEU A N 1
ATOM 676 C CA . LEU A 1 92 ? 7.452 -6.047 -0.894 1.00 79.75 92 LEU A CA 1
ATOM 677 C C . LEU A 1 92 ? 7.972 -7.155 -1.820 1.00 79.75 92 LEU A C 1
ATOM 679 O O . LEU A 1 92 ? 7.668 -8.329 -1.612 1.00 79.75 92 LEU A O 1
ATOM 683 N N . LYS A 1 93 ? 8.744 -6.757 -2.828 1.00 72.44 93 LYS A N 1
ATOM 684 C CA . LYS A 1 93 ? 9.482 -7.643 -3.731 1.00 72.44 93 LYS A CA 1
ATOM 685 C C . LYS A 1 93 ? 10.830 -8.040 -3.143 1.00 72.44 93 LYS A C 1
ATOM 687 O O . LYS A 1 93 ? 11.437 -7.203 -2.434 1.00 72.44 93 LYS A O 1
#

pLDDT: mean 70.76, std 15.61, range [34.69, 86.12]

Mean predicted aligned error: 12.28 Å

Foldseek 3Di:
DDDDDDDDPPPPPPPDPPDDDDFFPDDLVLQLVLLVLLVVLACVPDDPVVVVVCVVVVVVCSVVSSVCNSNVQFDSVQSNVDRHPVSRVVRGD

Solvent-accessible surface area (backbone atoms only — not comparable to full-atom values): 5626 Å² total; per-residue (Å²): 135,83,90,79,79,92,72,88,83,85,81,83,82,80,75,78,84,72,88,76,76,102,59,62,74,36,52,70,64,61,33,44,55,37,51,49,55,29,50,50,48,32,50,70,72,42,54,75,73,49,40,65,60,40,61,74,47,44,62,60,48,48,55,52,51,36,50,41,27,21,69,43,41,37,40,67,73,49,39,59,72,29,64,45,76,72,46,47,68,71,20,50,108

Sequence (93 aa):
MNQKFLIVAVLSIVVGFANCGGGSVYTGEQCETTLNGLFEKIVAAASDEDKAKFAPMKATLMGKLKKDCMEGKFDLECLDKANNIASIQTCLK